Protein AF-M7N0D5-F1 (afdb_monomer_lite)

Sequence (73 aa):
MVEVGSPELFSYPYVYMTGHGNVVFSPQEAQNLRTYLLSGGFLHIDDNYGLDQFIRLEMKKVFPELEFVEIPL

InterPro domains:
  IPR025297 Domain of unknown function DUF4159 [PF13709] (2-72)

Organism: NCBI:txid1279009

Secondary structure (DSSP, 8-state):
---TT-GGGGG-SEEEE--SS-----HHHHHHHHHHHHTT-EEEE--SSS-HHHHHHHHHHH-TT----PPP-

Foldseek 3Di:
DDQLLDPCLLVALEDEDDDADADDDDLSSLCSNLVSVVVNRYYHYDYPHPCVVRVQVSPCSNPVPDHDDDDDD

Radius of gyration: 12.05 Å; chains: 1; bounding box: 28×31×27 Å

pLDDT: mean 94.15, std 5.96, r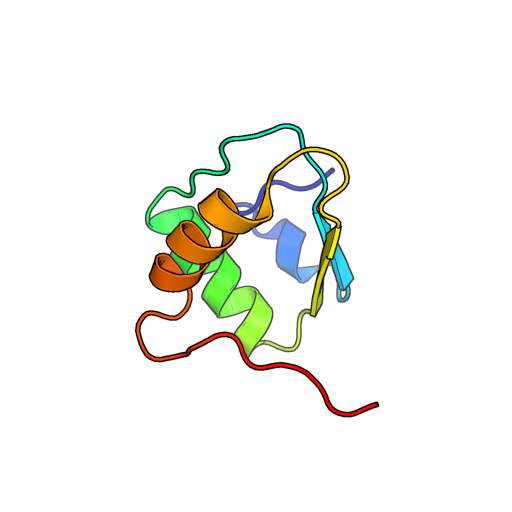ange [68.81, 98.75]

Structure (mmCIF, N/CA/C/O backbone):
data_AF-M7N0D5-F1
#
_entry.id   AF-M7N0D5-F1
#
loop_
_atom_site.group_PDB
_atom_site.id
_atom_site.type_symbol
_atom_site.label_atom_id
_atom_site.label_alt_id
_atom_site.label_comp_id
_atom_site.label_asym_id
_atom_site.label_entity_id
_atom_site.label_seq_id
_atom_site.pdbx_PDB_ins_code
_atom_site.Cartn_x
_atom_site.Cartn_y
_atom_site.Cartn_z
_atom_site.occupancy
_atom_site.B_iso_or_equiv
_atom_site.auth_seq_id
_atom_site.auth_comp_id
_atom_site.auth_asym_id
_atom_site.auth_atom_id
_atom_site.pdbx_PDB_model_num
ATOM 1 N N . MET A 1 1 ? 6.145 -1.762 -14.932 1.00 84.75 1 MET A N 1
ATOM 2 C CA . MET A 1 1 ? 5.919 -0.943 -13.722 1.00 84.75 1 MET A CA 1
ATOM 3 C C . MET A 1 1 ? 4.601 -0.221 -13.924 1.00 84.75 1 MET A C 1
ATOM 5 O O . MET A 1 1 ? 4.347 0.180 -15.051 1.00 84.75 1 MET A O 1
ATOM 9 N N . VAL A 1 2 ? 3.763 -0.134 -12.894 1.00 93.69 2 VAL A N 1
ATOM 10 C CA . VAL A 1 2 ? 2.462 0.552 -12.932 1.00 93.69 2 VAL A CA 1
ATOM 11 C C . VAL A 1 2 ? 2.437 1.582 -11.808 1.00 93.69 2 VAL A C 1
ATOM 13 O O . VAL A 1 2 ? 2.992 1.331 -10.738 1.00 93.69 2 VAL A O 1
ATOM 16 N N . GLU A 1 3 ? 1.844 2.744 -12.059 1.00 95.69 3 GLU A N 1
ATOM 17 C CA . 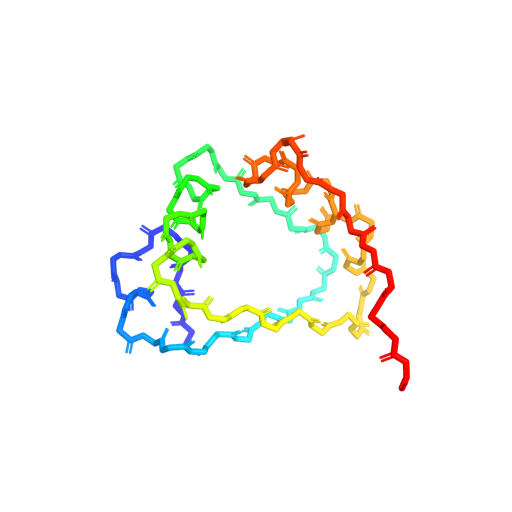GLU A 1 3 ? 1.698 3.788 -11.046 1.00 95.69 3 GLU A CA 1
ATOM 18 C C . GLU A 1 3 ? 0.515 3.488 -10.125 1.00 95.69 3 GLU A C 1
ATOM 20 O O . GLU A 1 3 ? -0.538 3.035 -10.576 1.00 95.69 3 GLU A O 1
ATOM 25 N N . VAL A 1 4 ? 0.658 3.792 -8.833 1.00 96.44 4 VAL A N 1
ATOM 26 C CA . VAL A 1 4 ? -0.379 3.517 -7.824 1.00 96.44 4 VAL A CA 1
ATOM 27 C C . VAL A 1 4 ? -1.675 4.273 -8.121 1.00 96.44 4 VAL A C 1
ATOM 29 O O . VAL A 1 4 ? -2.754 3.763 -7.840 1.00 96.44 4 VAL A O 1
ATOM 32 N N . GLY A 1 5 ? -1.596 5.466 -8.716 1.00 96.69 5 GLY A N 1
ATOM 33 C CA . GLY A 1 5 ? -2.761 6.261 -9.116 1.00 96.69 5 GLY A CA 1
ATOM 34 C C . GLY A 1 5 ? -3.385 5.856 -10.456 1.00 96.69 5 GLY A C 1
ATOM 35 O O . GLY A 1 5 ? -4.424 6.403 -10.821 1.00 96.69 5 GLY A O 1
ATOM 36 N N . SER A 1 6 ? -2.775 4.927 -11.199 1.00 97.75 6 SER A N 1
ATOM 37 C CA . SER A 1 6 ? -3.242 4.551 -12.534 1.00 97.75 6 SER A CA 1
ATOM 38 C C . SER A 1 6 ? -4.451 3.606 -12.469 1.00 97.75 6 SER A C 1
ATOM 40 O O . SER A 1 6 ? -4.448 2.658 -11.677 1.00 97.75 6 SER A O 1
ATOM 42 N N . PRO A 1 7 ? -5.466 3.774 -13.340 1.00 96.88 7 PRO A N 1
ATOM 43 C CA . PRO A 1 7 ? -6.537 2.788 -13.493 1.00 96.88 7 PRO A CA 1
ATOM 44 C C . PRO A 1 7 ? -6.026 1.442 -14.030 1.00 96.88 7 PRO A C 1
ATOM 46 O O . PRO A 1 7 ? -6.673 0.415 -13.830 1.00 96.88 7 PRO A O 1
ATOM 49 N N . GLU A 1 8 ? -4.851 1.408 -14.667 1.00 97.62 8 GLU A N 1
ATOM 50 C CA . GLU A 1 8 ? -4.233 0.157 -15.120 1.00 97.62 8 GLU A CA 1
ATOM 51 C C . GLU A 1 8 ? -3.897 -0.779 -13.957 1.00 97.62 8 GLU A C 1
ATOM 53 O O . GLU A 1 8 ? -3.819 -1.987 -14.167 1.00 97.62 8 GLU A O 1
ATOM 58 N N . LEU A 1 9 ? -3.769 -0.256 -12.728 1.00 98.06 9 LEU A N 1
ATOM 59 C CA . LEU A 1 9 ? -3.532 -1.051 -11.522 1.00 98.06 9 LEU A CA 1
ATOM 60 C C . LEU A 1 9 ? -4.552 -2.195 -11.376 1.00 98.06 9 LEU A C 1
ATOM 62 O O . LEU A 1 9 ? -4.181 -3.309 -11.024 1.00 98.06 9 LEU A O 1
ATOM 66 N N . PHE A 1 10 ? -5.815 -1.954 -11.742 1.00 97.88 10 PHE A N 1
ATOM 67 C CA . PHE A 1 10 ? -6.906 -2.933 -11.651 1.00 97.88 10 PHE A CA 1
ATOM 68 C C . PHE A 1 10 ? -6.817 -4.069 -12.680 1.00 97.88 10 PHE A C 1
ATOM 70 O O . PHE A 1 10 ? -7.556 -5.045 -12.579 1.00 97.88 10 PHE A O 1
ATOM 77 N N . SER A 1 11 ? -5.918 -3.968 -13.662 1.00 97.75 11 SER A N 1
ATOM 78 C CA . SER A 1 11 ? -5.664 -5.043 -14.633 1.00 97.75 11 SER A CA 1
ATOM 79 C C . SER A 1 11 ? -4.713 -6.116 -14.094 1.00 97.75 11 SER A C 1
ATOM 81 O O . SER A 1 11 ? -4.520 -7.145 -14.741 1.00 97.75 11 SER A O 1
ATOM 83 N N . TYR A 1 12 ? -4.121 -5.897 -12.917 1.00 97.75 12 TYR A N 1
ATOM 84 C CA . TYR A 1 12 ? -3.162 -6.804 -12.298 1.00 97.75 12 TYR A CA 1
ATOM 85 C C . TYR A 1 12 ? -3.757 -7.363 -11.004 1.00 97.75 12 TYR A C 1
ATOM 87 O O . TYR A 1 12 ? -3.924 -6.610 -10.059 1.00 97.75 12 TYR A O 1
ATOM 95 N N . PRO A 1 13 ? -4.057 -8.668 -10.894 1.00 97.12 13 PRO A N 1
ATOM 96 C CA . PRO A 1 13 ? -4.592 -9.231 -9.647 1.00 97.12 13 PRO A CA 1
ATOM 97 C C . PRO A 1 13 ? -3.551 -9.268 -8.516 1.00 97.12 13 PRO A C 1
ATOM 99 O O . PRO A 1 13 ? -3.889 -9.414 -7.344 1.00 97.12 13 PRO A O 1
ATOM 102 N N . TYR A 1 14 ? -2.274 -9.160 -8.875 1.00 98.25 14 TYR A N 1
ATOM 103 C CA . TYR A 1 14 ? -1.136 -9.192 -7.976 1.00 98.25 14 TYR A CA 1
ATOM 104 C C . TYR A 1 14 ? -0.144 -8.120 -8.412 1.00 98.25 14 TYR A C 1
ATOM 106 O O . TYR A 1 14 ? 0.282 -8.096 -9.570 1.00 98.25 14 TYR A O 1
ATOM 114 N N . VAL A 1 15 ? 0.257 -7.267 -7.473 1.00 97.31 15 VAL A N 1
ATOM 115 C CA . VAL A 1 15 ? 1.311 -6.276 -7.671 1.00 97.31 15 VAL A CA 1
ATOM 116 C C . VAL A 1 15 ? 2.395 -6.426 -6.620 1.00 97.31 15 VAL A C 1
ATOM 118 O O . VAL A 1 15 ? 2.145 -6.766 -5.465 1.00 97.31 15 VAL A O 1
ATOM 121 N N . TYR A 1 16 ? 3.619 -6.176 -7.061 1.00 96.00 16 TYR A N 1
ATOM 122 C CA . TYR A 1 16 ? 4.817 -6.266 -6.251 1.00 96.00 16 TYR A CA 1
ATOM 123 C C . TYR A 1 16 ? 5.443 -4.879 -6.126 1.00 96.00 16 TYR A C 1
ATOM 125 O O . TYR A 1 16 ? 5.670 -4.203 -7.133 1.00 96.00 16 TYR A O 1
ATOM 133 N N . MET A 1 17 ? 5.713 -4.469 -4.892 1.00 92.88 17 MET A N 1
ATOM 134 C CA . MET A 1 17 ? 6.381 -3.226 -4.544 1.00 92.88 17 MET A CA 1
ATOM 135 C C . MET A 1 17 ? 7.750 -3.541 -3.948 1.00 92.88 17 MET A C 1
ATOM 137 O O . MET A 1 17 ? 7.872 -4.272 -2.969 1.00 92.88 17 MET A O 1
ATOM 141 N N . THR A 1 18 ? 8.773 -2.926 -4.527 1.00 89.50 18 THR A N 1
ATOM 142 C CA . THR A 1 18 ? 10.129 -2.874 -3.985 1.00 89.50 18 THR A CA 1
ATOM 143 C C . THR A 1 18 ? 10.676 -1.469 -4.202 1.00 89.50 18 THR A C 1
ATOM 145 O O . THR A 1 18 ? 10.238 -0.764 -5.116 1.00 89.50 18 THR A O 1
ATOM 148 N N . GLY A 1 19 ? 11.617 -1.036 -3.374 1.00 78.75 19 GLY A N 1
ATOM 149 C CA . GLY A 1 19 ? 12.165 0.310 -3.461 1.00 78.75 19 GLY A CA 1
ATOM 150 C C . GLY A 1 19 ? 13.221 0.573 -2.402 1.00 78.75 19 GLY A C 1
ATOM 151 O O . GLY A 1 19 ? 13.381 -0.204 -1.467 1.00 78.75 19 GLY A O 1
ATOM 152 N N . HIS A 1 20 ? 13.941 1.681 -2.573 1.00 75.94 20 HIS A N 1
ATOM 153 C CA . HIS A 1 20 ? 14.942 2.162 -1.626 1.00 75.94 20 HIS A CA 1
ATOM 154 C C . HIS A 1 20 ? 14.355 3.338 -0.830 1.00 75.94 20 HIS A C 1
ATOM 156 O O . HIS A 1 20 ? 14.149 4.414 -1.392 1.00 75.94 20 HIS A O 1
ATOM 162 N N . GLY A 1 21 ? 14.117 3.157 0.472 1.00 68.81 21 GLY A N 1
ATOM 163 C CA . GLY A 1 21 ? 13.684 4.230 1.377 1.00 68.81 21 GLY A CA 1
ATOM 164 C C . GLY A 1 21 ? 12.257 4.769 1.163 1.00 68.81 21 GLY A C 1
ATOM 165 O O . GLY A 1 21 ? 11.340 4.012 0.854 1.00 68.81 21 GLY A O 1
ATOM 166 N N . ASN A 1 22 ? 12.080 6.079 1.417 1.00 82.88 22 ASN A N 1
ATOM 167 C CA . ASN A 1 22 ? 10.795 6.790 1.552 1.00 82.88 22 ASN A CA 1
ATOM 168 C C . ASN A 1 22 ? 9.773 6.447 0.454 1.00 82.88 22 ASN A C 1
ATOM 170 O O . ASN A 1 22 ? 9.916 6.867 -0.694 1.00 82.88 22 ASN A O 1
ATOM 174 N N . VAL A 1 23 ? 8.682 5.793 0.849 1.00 88.25 23 VAL A N 1
ATOM 175 C CA . VAL A 1 23 ? 7.447 5.720 0.062 1.00 88.25 23 VAL A CA 1
ATOM 176 C C . VAL A 1 23 ? 6.537 6.850 0.520 1.00 88.25 23 VAL A C 1
ATOM 178 O O . VAL A 1 23 ? 6.392 7.070 1.720 1.00 88.25 23 VAL A O 1
ATOM 181 N N . VAL A 1 24 ? 5.936 7.573 -0.424 1.00 93.19 24 VAL A N 1
ATOM 182 C CA . VAL A 1 24 ? 4.941 8.608 -0.132 1.00 93.19 24 VAL A CA 1
ATOM 183 C C . VAL A 1 24 ? 3.824 8.510 -1.158 1.00 93.19 24 VAL A C 1
ATOM 185 O O . VAL A 1 24 ? 4.068 8.658 -2.351 1.00 93.19 24 VAL A O 1
ATOM 188 N N . PHE A 1 25 ? 2.601 8.295 -0.689 1.00 95.69 25 PHE A N 1
ATOM 189 C CA . PHE A 1 25 ? 1.389 8.382 -1.485 1.00 95.69 25 PHE A CA 1
ATOM 190 C C . PHE A 1 25 ? 0.748 9.756 -1.316 1.00 95.69 25 PHE A C 1
ATOM 192 O O . PHE A 1 25 ? 0.584 10.281 -0.204 1.00 95.69 25 PHE A O 1
ATOM 199 N N . SER A 1 26 ? 0.319 10.320 -2.439 1.00 97.94 26 SER A N 1
ATOM 200 C CA . SER A 1 26 ? -0.689 11.370 -2.458 1.00 97.94 26 SER A CA 1
ATOM 201 C C . SER A 1 26 ? -2.034 10.837 -1.933 1.00 97.94 26 SER A C 1
ATOM 203 O O . SER A 1 26 ? -2.280 9.626 -1.948 1.00 97.94 26 SER A O 1
ATOM 205 N N . PRO A 1 27 ? -2.959 11.720 -1.512 1.00 97.94 27 PRO A N 1
ATOM 206 C CA . P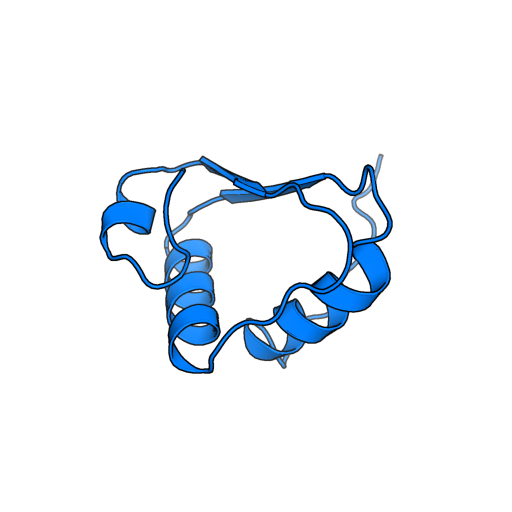RO A 1 27 ? -4.298 11.298 -1.099 1.00 97.94 27 PRO A CA 1
ATOM 207 C C . PRO A 1 27 ? -5.039 10.487 -2.175 1.00 97.94 27 PRO A C 1
ATOM 209 O O . PRO A 1 27 ? -5.753 9.538 -1.855 1.00 97.94 27 PRO A O 1
ATOM 212 N N . GLN A 1 28 ? -4.839 10.830 -3.453 1.00 98.19 28 GLN A N 1
ATOM 213 C CA . GLN A 1 28 ? -5.467 10.139 -4.578 1.00 98.19 28 GLN A CA 1
ATOM 214 C C . GLN A 1 28 ? -4.898 8.728 -4.773 1.00 98.19 28 GLN A C 1
ATOM 216 O O . GLN A 1 28 ? -5.659 7.790 -5.000 1.00 98.19 28 GLN A O 1
ATOM 221 N N . GLU A 1 29 ? -3.579 8.565 -4.653 1.00 98.44 29 GLU A N 1
ATOM 222 C CA . GLU A 1 29 ? -2.916 7.259 -4.740 1.00 98.44 29 GLU A CA 1
ATOM 223 C C . GLU A 1 29 ? -3.315 6.351 -3.578 1.00 98.44 29 GLU A C 1
ATOM 225 O O . GLU A 1 29 ? -3.662 5.195 -3.809 1.00 98.44 29 GLU A O 1
ATOM 230 N N . ALA A 1 30 ? -3.353 6.872 -2.347 1.00 98.50 30 ALA A N 1
ATOM 231 C CA . ALA A 1 30 ? -3.787 6.099 -1.185 1.00 98.50 30 ALA A CA 1
ATOM 232 C C . ALA A 1 30 ? -5.236 5.600 -1.345 1.00 98.50 30 ALA A C 1
ATOM 234 O O . ALA A 1 30 ? -5.525 4.430 -1.085 1.00 98.50 30 ALA A O 1
ATOM 235 N N . GLN A 1 31 ? -6.135 6.456 -1.843 1.00 98.56 31 GLN A N 1
ATOM 236 C CA . GLN A 1 31 ? -7.523 6.081 -2.117 1.00 98.56 31 GLN A CA 1
ATOM 237 C C . GLN A 1 31 ? -7.643 5.059 -3.260 1.00 98.56 31 GLN A C 1
ATOM 239 O O . GLN A 1 31 ? -8.457 4.131 -3.177 1.00 98.56 31 GLN A O 1
ATOM 244 N N . ASN A 1 32 ? -6.845 5.199 -4.323 1.00 98.62 32 ASN A N 1
ATOM 245 C CA . ASN A 1 32 ? -6.841 4.245 -5.432 1.00 98.62 32 ASN A CA 1
ATOM 246 C C . ASN A 1 32 ? -6.325 2.873 -4.980 1.00 98.62 32 ASN A C 1
ATOM 248 O O . ASN A 1 32 ? -6.968 1.858 -5.242 1.00 98.62 32 ASN A O 1
ATOM 252 N N . LEU A 1 33 ? -5.233 2.848 -4.208 1.00 98.56 33 LEU A N 1
ATOM 253 C CA . LEU A 1 33 ? -4.674 1.626 -3.635 1.00 98.56 33 LEU A CA 1
ATOM 254 C C . LEU A 1 33 ? -5.660 0.940 -2.683 1.00 98.56 33 LEU A C 1
ATOM 256 O O . LEU A 1 33 ? -5.833 -0.276 -2.751 1.00 98.56 33 LEU A O 1
ATOM 260 N N . ARG A 1 34 ? -6.373 1.709 -1.849 1.00 98.69 34 ARG A N 1
ATOM 261 C CA . ARG A 1 34 ? -7.443 1.179 -0.989 1.00 98.69 34 ARG A CA 1
ATOM 262 C C . ARG A 1 34 ? -8.518 0.492 -1.826 1.00 98.69 34 ARG A C 1
ATOM 264 O O . ARG A 1 34 ? -8.929 -0.622 -1.514 1.00 98.69 34 ARG A O 1
ATOM 271 N N . THR A 1 35 ? -8.960 1.154 -2.894 1.00 98.69 35 THR A N 1
ATOM 272 C CA . THR A 1 35 ? -9.998 0.634 -3.796 1.00 98.69 35 THR A CA 1
ATOM 273 C C . THR A 1 35 ? -9.536 -0.649 -4.486 1.00 98.69 35 THR A C 1
ATOM 275 O O . THR A 1 35 ? -10.289 -1.619 -4.528 1.00 98.69 35 THR A O 1
ATOM 278 N N . TYR A 1 36 ? -8.290 -0.691 -4.961 1.00 98.75 36 TYR A N 1
ATOM 279 C CA . TYR A 1 36 ? -7.669 -1.879 -5.547 1.00 98.75 36 TYR A CA 1
ATOM 280 C C . TYR A 1 36 ? -7.659 -3.073 -4.576 1.00 98.75 36 TYR A C 1
ATOM 282 O O . TYR A 1 36 ? -8.146 -4.151 -4.919 1.00 98.75 36 TYR A O 1
ATOM 290 N N . LEU A 1 37 ? -7.186 -2.865 -3.342 1.00 98.50 37 LEU A N 1
ATOM 291 C CA . LEU A 1 37 ? -7.091 -3.916 -2.320 1.00 98.50 37 LEU A CA 1
ATOM 292 C C . LEU A 1 37 ? -8.473 -4.420 -1.877 1.00 98.50 37 LEU A C 1
ATOM 294 O O . LEU A 1 37 ? -8.690 -5.624 -1.770 1.00 98.50 37 LEU A O 1
ATOM 298 N N . LEU A 1 38 ? -9.445 -3.518 -1.695 1.00 98.38 38 LEU A N 1
ATOM 299 C CA . LEU A 1 38 ? -10.834 -3.892 -1.389 1.00 98.38 38 LEU A CA 1
ATOM 300 C C . LEU A 1 38 ? -11.530 -4.621 -2.547 1.00 98.38 38 LEU A C 1
ATOM 302 O O . LEU A 1 38 ? -12.479 -5.365 -2.313 1.00 98.38 38 LEU A O 1
ATOM 306 N N . SER A 1 39 ? -11.057 -4.434 -3.781 1.00 98.06 39 SER A N 1
ATOM 307 C CA . SER A 1 39 ? -11.582 -5.113 -4.973 1.00 98.06 39 SER A CA 1
ATOM 308 C C . SER A 1 39 ? -10.959 -6.498 -5.203 1.00 98.06 39 SER A C 1
ATOM 310 O O . SER A 1 39 ? -11.223 -7.120 -6.229 1.00 98.06 39 SER A O 1
ATOM 312 N N . GLY A 1 40 ? -10.144 -6.994 -4.263 1.00 98.12 40 GLY A N 1
ATOM 313 C CA . GLY A 1 40 ? -9.510 -8.314 -4.331 1.00 98.12 40 GLY A CA 1
ATOM 314 C C . GLY A 1 40 ? -8.103 -8.318 -4.929 1.00 98.12 40 GLY A C 1
ATOM 315 O O . GLY A 1 40 ? -7.535 -9.391 -5.120 1.00 98.12 40 GLY A O 1
ATOM 316 N N . GLY A 1 41 ? -7.530 -7.146 -5.214 1.00 98.38 41 GLY A N 1
ATOM 317 C CA . GLY A 1 41 ? -6.129 -7.033 -5.597 1.00 98.38 41 GLY A CA 1
ATOM 318 C C . GLY A 1 41 ? -5.193 -7.411 -4.448 1.00 98.38 41 GLY A C 1
ATOM 319 O O . GLY A 1 41 ? -5.476 -7.137 -3.281 1.00 98.38 41 GLY A O 1
ATOM 320 N N . PHE A 1 42 ? -4.052 -8.016 -4.773 1.00 98.25 42 PHE A N 1
ATOM 321 C CA . PHE A 1 42 ? -3.015 -8.359 -3.802 1.00 98.25 42 PHE A CA 1
ATOM 322 C C . PHE A 1 42 ? -1.794 -7.452 -3.966 1.00 98.25 42 PHE A C 1
ATOM 324 O O . PHE A 1 42 ? -1.342 -7.223 -5.091 1.00 98.25 42 PHE A O 1
ATOM 331 N N . LEU A 1 43 ? -1.254 -6.949 -2.853 1.00 97.50 43 LEU A N 1
ATOM 332 C CA . LEU A 1 43 ? -0.010 -6.179 -2.803 1.00 97.50 43 LEU A CA 1
ATOM 333 C C . LEU A 1 43 ? 1.030 -6.940 -1.979 1.00 97.50 43 LEU A C 1
ATOM 335 O O . LEU A 1 43 ? 0.865 -7.117 -0.775 1.00 97.50 43 LEU A O 1
ATOM 339 N N . HIS A 1 44 ? 2.117 -7.341 -2.630 1.00 96.00 44 HIS A N 1
ATOM 340 C CA . HIS A 1 44 ? 3.316 -7.846 -1.973 1.00 96.00 44 HIS A CA 1
ATOM 341 C C . HIS A 1 44 ? 4.337 -6.713 -1.867 1.00 96.00 44 HIS A C 1
ATOM 343 O O . HIS A 1 44 ? 4.729 -6.139 -2.880 1.00 96.00 44 HIS A O 1
ATOM 349 N N . ILE A 1 45 ? 4.765 -6.400 -0.649 1.00 94.44 45 ILE A N 1
ATOM 350 C CA . ILE A 1 45 ? 5.842 -5.449 -0.375 1.00 94.44 45 ILE A CA 1
ATOM 351 C C . ILE A 1 45 ? 7.066 -6.233 0.097 1.00 94.44 45 ILE A C 1
ATOM 353 O O . ILE A 1 45 ? 6.969 -6.952 1.089 1.00 94.44 45 ILE A O 1
ATOM 357 N N . ASP A 1 46 ? 8.191 -6.074 -0.595 1.00 91.62 46 ASP A N 1
ATOM 358 C CA . ASP A 1 46 ? 9.470 -6.682 -0.219 1.00 91.62 46 ASP A CA 1
ATOM 359 C C . ASP A 1 46 ? 10.470 -5.601 0.211 1.00 91.62 46 ASP A C 1
ATOM 361 O O . ASP A 1 46 ? 10.897 -4.752 -0.588 1.00 91.62 46 ASP A O 1
ATOM 365 N N . ASP A 1 47 ? 10.811 -5.628 1.499 1.00 86.50 47 ASP A N 1
ATOM 366 C CA . ASP A 1 47 ? 11.726 -4.686 2.127 1.00 86.50 47 ASP A CA 1
ATOM 367 C C . ASP A 1 47 ? 13.182 -5.170 2.077 1.00 86.50 47 ASP A C 1
ATOM 369 O O . ASP A 1 47 ? 13.759 -5.618 3.068 1.00 86.50 47 ASP A O 1
ATOM 373 N N . ASN A 1 48 ? 13.804 -4.999 0.914 1.00 83.88 48 ASN A N 1
ATOM 374 C CA . ASN A 1 48 ? 15.235 -5.254 0.747 1.00 83.88 48 ASN A CA 1
ATOM 375 C C . ASN A 1 48 ? 16.123 -4.038 1.089 1.00 83.88 48 ASN A C 1
ATOM 377 O O . ASN A 1 48 ? 17.347 -4.173 1.108 1.00 83.88 48 ASN A O 1
ATOM 381 N N . TYR A 1 49 ? 15.543 -2.850 1.336 1.00 82.19 49 TYR A N 1
ATOM 382 C CA . TYR A 1 49 ? 16.291 -1.580 1.417 1.00 82.19 49 TYR A CA 1
ATOM 383 C C . TYR A 1 49 ? 15.719 -0.529 2.402 1.00 82.19 49 TYR A C 1
ATOM 385 O O . TYR A 1 49 ? 15.894 0.676 2.195 1.00 82.19 49 TYR A O 1
ATOM 393 N N . GLY A 1 50 ? 15.071 -0.945 3.492 1.00 86.44 50 GLY A N 1
ATOM 394 C CA . GLY A 1 50 ? 14.661 -0.074 4.605 1.00 86.44 50 GLY A CA 1
ATOM 395 C C . GLY A 1 50 ? 13.332 0.661 4.396 1.00 86.44 50 GLY A C 1
ATOM 396 O O . GLY A 1 50 ? 13.230 1.858 4.667 1.00 86.44 50 GLY A O 1
ATOM 397 N N . LEU A 1 51 ? 12.327 -0.047 3.899 1.00 90.75 51 LEU A N 1
ATOM 398 C CA . LEU A 1 51 ? 11.002 0.434 3.525 1.00 90.75 51 LEU A CA 1
ATOM 399 C C . LEU A 1 51 ? 9.961 0.260 4.646 1.00 90.75 51 LEU A C 1
ATOM 401 O O . LEU A 1 51 ? 9.006 1.036 4.681 1.00 90.75 51 LEU A O 1
ATOM 405 N N . ASP A 1 52 ? 10.153 -0.676 5.585 1.00 90.19 52 ASP A N 1
ATOM 406 C CA . ASP A 1 52 ? 9.171 -1.062 6.616 1.00 90.19 52 ASP A CA 1
ATOM 407 C C . ASP A 1 52 ? 8.562 0.137 7.365 1.00 90.19 52 ASP A C 1
ATOM 409 O O . ASP A 1 52 ? 7.344 0.322 7.374 1.00 90.19 52 ASP A O 1
ATOM 413 N N . GLN A 1 53 ? 9.397 1.020 7.921 1.00 90.38 53 GLN A N 1
ATOM 414 C CA . GLN A 1 53 ? 8.913 2.175 8.688 1.00 90.38 53 GLN A CA 1
ATOM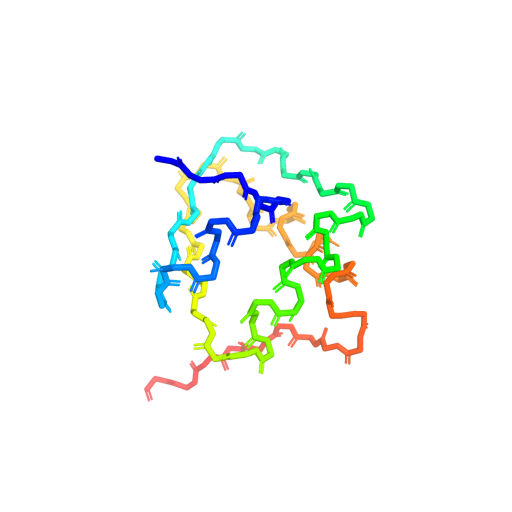 415 C C . GLN A 1 53 ? 8.091 3.161 7.841 1.00 90.38 53 GLN A C 1
ATOM 417 O O . GLN A 1 53 ? 7.140 3.770 8.334 1.00 90.38 53 GLN A O 1
ATOM 422 N N . PHE A 1 54 ? 8.441 3.318 6.563 1.00 92.31 54 PHE A N 1
ATOM 423 C CA . PHE A 1 54 ? 7.819 4.297 5.675 1.00 92.31 54 PHE A CA 1
ATOM 424 C C . PHE A 1 54 ? 6.522 3.754 5.095 1.00 92.31 54 PHE A C 1
ATOM 426 O O . PHE A 1 54 ? 5.497 4.432 5.126 1.00 92.31 54 PHE A O 1
ATOM 433 N N . ILE A 1 55 ? 6.528 2.500 4.640 1.00 93.50 55 ILE A N 1
ATOM 434 C CA . ILE A 1 55 ? 5.326 1.895 4.076 1.00 93.50 55 ILE A CA 1
ATOM 435 C C . ILE A 1 55 ? 4.241 1.719 5.130 1.00 93.50 55 ILE A C 1
ATOM 437 O O . ILE A 1 55 ? 3.072 1.912 4.818 1.00 93.50 55 ILE A O 1
ATOM 441 N N . ARG A 1 56 ? 4.592 1.429 6.391 1.00 93.88 56 ARG A N 1
ATOM 442 C CA . ARG A 1 56 ? 3.603 1.337 7.477 1.00 93.88 56 ARG A CA 1
ATOM 443 C C . ARG A 1 56 ? 2.854 2.652 7.672 1.00 93.88 56 ARG A C 1
ATOM 445 O O . ARG A 1 56 ? 1.631 2.635 7.799 1.00 93.88 56 ARG A O 1
ATOM 452 N N . LEU A 1 57 ? 3.566 3.780 7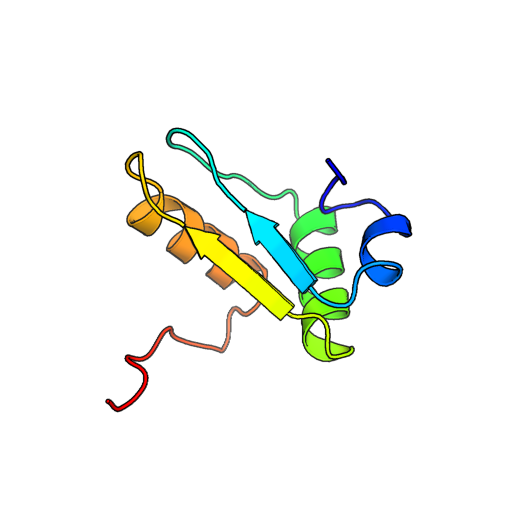.639 1.00 94.44 57 LEU A N 1
ATOM 453 C CA . LEU A 1 57 ? 2.958 5.110 7.718 1.00 94.44 57 LEU A CA 1
ATOM 454 C C . LEU A 1 57 ? 2.037 5.381 6.521 1.00 94.44 57 LEU A C 1
ATOM 456 O O . LEU A 1 57 ? 0.930 5.889 6.683 1.00 94.44 57 LEU A O 1
ATOM 460 N N . GLU A 1 58 ? 2.469 5.020 5.318 1.00 96.31 58 GLU A N 1
ATOM 461 C CA . GLU A 1 58 ? 1.675 5.228 4.108 1.00 96.31 58 GLU A CA 1
ATOM 462 C C . GLU A 1 58 ? 0.444 4.322 4.047 1.00 96.31 58 GLU A C 1
ATOM 464 O O . GLU A 1 58 ? -0.641 4.762 3.670 1.00 96.31 58 GLU A O 1
ATOM 469 N N . MET A 1 59 ? 0.559 3.081 4.509 1.00 97.19 59 MET A N 1
ATOM 470 C CA . MET A 1 59 ? -0.561 2.146 4.579 1.00 97.19 59 MET A CA 1
ATOM 471 C C . MET A 1 59 ? -1.606 2.564 5.615 1.00 97.19 59 MET A C 1
ATOM 473 O O . MET A 1 59 ? -2.777 2.233 5.444 1.00 97.19 59 MET A O 1
ATOM 477 N N . LYS A 1 60 ? -1.250 3.394 6.603 1.00 97.56 60 LYS A N 1
ATOM 478 C CA . LYS A 1 60 ? -2.232 4.088 7.450 1.00 97.56 60 LYS A CA 1
ATOM 479 C C . LYS A 1 60 ? -3.042 5.149 6.714 1.00 97.56 60 LYS A C 1
ATOM 481 O O . LYS A 1 60 ? -4.153 5.441 7.136 1.00 97.56 60 LYS A O 1
ATOM 486 N N . LYS A 1 61 ? -2.554 5.704 5.603 1.00 98.00 61 LYS A N 1
ATOM 487 C CA . LYS A 1 61 ? -3.384 6.552 4.728 1.00 98.00 61 LYS A CA 1
ATOM 488 C C . LYS A 1 61 ? -4.378 5.711 3.923 1.00 98.00 61 LYS A C 1
ATOM 490 O O . LYS A 1 61 ? -5.481 6.170 3.653 1.00 98.00 61 LYS A O 1
ATOM 495 N N . VAL A 1 62 ? -3.991 4.486 3.559 1.00 98.38 62 VAL A N 1
ATOM 496 C CA . VAL A 1 62 ? -4.813 3.535 2.788 1.00 98.38 62 VAL A CA 1
ATOM 497 C C . VAL A 1 62 ? -5.905 2.909 3.668 1.00 98.38 62 VAL A C 1
ATOM 499 O O . VAL A 1 62 ? -7.082 2.910 3.306 1.00 98.38 62 VAL A O 1
ATOM 502 N N . PHE A 1 63 ? -5.533 2.423 4.851 1.00 98.44 63 PHE A N 1
ATOM 503 C CA . PHE A 1 63 ? -6.433 1.855 5.855 1.00 98.4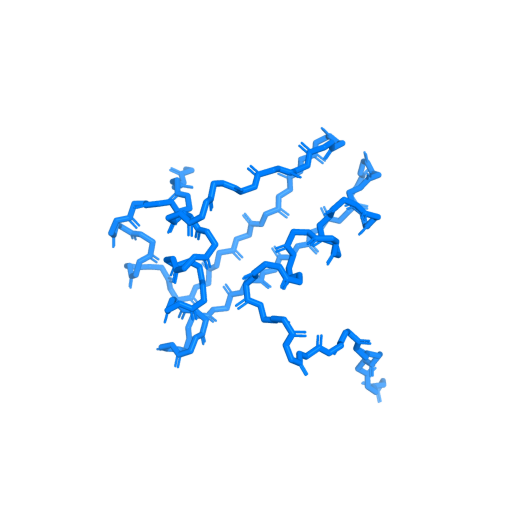4 63 PHE A CA 1
ATOM 504 C C . PHE A 1 63 ? -6.173 2.475 7.236 1.00 98.44 63 PHE A C 1
ATOM 506 O O . PHE A 1 63 ? -5.500 1.862 8.068 1.00 98.44 63 PHE A O 1
ATOM 513 N N . PRO A 1 64 ? -6.704 3.684 7.507 1.00 97.69 64 PRO A N 1
ATOM 514 C CA . PRO A 1 64 ? -6.551 4.345 8.807 1.00 97.69 64 PRO A CA 1
ATOM 515 C C . PRO A 1 64 ? -7.013 3.494 9.995 1.00 97.69 64 PRO A C 1
ATOM 517 O O . PRO A 1 64 ? -6.479 3.607 11.098 1.00 97.69 64 PRO A O 1
ATOM 520 N N . GLU A 1 65 ? -7.999 2.635 9.755 1.00 98.19 65 GLU A N 1
ATOM 521 C CA . GLU A 1 65 ? -8.670 1.801 10.742 1.00 98.19 65 GLU A CA 1
ATOM 522 C C . GLU A 1 65 ? -8.012 0.435 10.990 1.00 98.19 65 GLU A C 1
ATOM 524 O O . GLU A 1 65 ? -8.408 -0.253 11.928 1.00 98.19 65 GLU A O 1
ATOM 529 N N . LEU A 1 66 ? -7.038 0.021 10.168 1.00 97.25 66 LEU A N 1
ATOM 530 C CA . LEU A 1 66 ? -6.403 -1.299 10.268 1.00 97.25 66 LEU A CA 1
ATOM 531 C C . LEU A 1 66 ? -4.977 -1.205 10.807 1.00 97.25 66 LEU A C 1
ATOM 533 O O . LEU A 1 66 ? -4.267 -0.234 10.555 1.00 97.25 66 LEU A O 1
ATOM 537 N N . GLU A 1 67 ? -4.546 -2.242 11.520 1.00 95.56 67 GLU A N 1
ATOM 538 C CA . GLU A 1 67 ? -3.160 -2.430 11.951 1.00 95.56 67 GLU A CA 1
ATOM 539 C C . GLU A 1 67 ? -2.537 -3.617 11.225 1.00 95.56 67 GLU A C 1
ATOM 541 O O . GLU A 1 67 ? -3.212 -4.603 10.922 1.00 95.56 67 GLU A O 1
ATOM 546 N N . PHE A 1 68 ? -1.229 -3.542 10.985 1.00 94.75 68 PHE A N 1
ATOM 547 C CA . PHE A 1 68 ? -0.478 -4.719 10.573 1.00 94.75 68 PHE A CA 1
ATOM 548 C C . PHE A 1 68 ? -0.413 -5.719 11.723 1.00 94.75 68 PHE A C 1
ATOM 550 O O . PHE A 1 68 ? -0.091 -5.360 12.854 1.00 94.75 68 PHE A O 1
ATOM 557 N N . VAL A 1 69 ? -0.661 -6.982 11.398 1.00 95.62 69 VAL A N 1
ATOM 558 C CA . VAL A 1 69 ? -0.533 -8.110 12.317 1.00 95.62 69 VAL A CA 1
ATOM 559 C C . VAL A 1 69 ? 0.386 -9.152 11.702 1.00 95.62 69 VAL A C 1
ATOM 561 O O . VAL A 1 69 ? 0.481 -9.263 10.478 1.00 95.62 69 VAL A O 1
ATOM 564 N N . GLU A 1 70 ? 1.066 -9.916 12.548 1.00 94.81 70 GLU A N 1
ATOM 565 C CA . GLU A 1 70 ? 1.824 -11.075 12.090 1.00 94.81 70 GLU A CA 1
ATOM 566 C C . GLU A 1 70 ? 0.860 -12.156 11.590 1.00 94.81 70 GLU A C 1
ATOM 568 O O . GLU A 1 70 ? -0.158 -12.448 12.226 1.00 94.81 70 GLU A O 1
ATOM 573 N N . ILE A 1 71 ? 1.170 -12.739 10.432 1.00 92.75 71 ILE A N 1
ATOM 574 C CA . ILE A 1 71 ? 0.426 -13.882 9.906 1.00 92.75 71 ILE A CA 1
ATOM 575 C C . ILE A 1 71 ? 0.946 -15.144 10.607 1.00 92.75 71 ILE A C 1
ATOM 577 O O . ILE A 1 71 ? 2.164 -15.315 10.686 1.00 92.75 71 ILE A O 1
ATOM 581 N N . PRO A 1 72 ? 0.062 -16.022 11.118 1.00 93.94 72 PRO A N 1
ATOM 582 C CA . PRO A 1 72 ? 0.477 -17.291 11.704 1.00 93.94 72 PRO A CA 1
ATOM 583 C C . PRO A 1 72 ? 1.322 -18.125 10.735 1.00 93.94 72 PRO A C 1
ATOM 585 O O . PRO A 1 72 ? 1.063 -18.123 9.530 1.00 93.94 72 PRO A O 1
ATOM 588 N N . LEU A 1 73 ? 2.305 -18.840 11.288 1.00 84.12 73 LEU A N 1
ATOM 589 C CA . LEU A 1 73 ? 3.125 -19.813 10.560 1.00 84.12 73 LEU A CA 1
ATOM 590 C C . LEU A 1 73 ? 2.336 -21.075 10.194 1.00 84.12 73 LEU A C 1
ATOM 592 O O . LEU A 1 73 ? 1.491 -21.503 11.017 1.00 84.12 73 LEU A O 1
#